Protein AF-A0A1S9D4K2-F1 (afdb_monomer)

Structure (mmCIF, N/CA/C/O backbone):
data_AF-A0A1S9D4K2-F1
#
_entry.id   AF-A0A1S9D4K2-F1
#
loop_
_atom_site.group_PDB
_atom_site.id
_atom_site.type_symbol
_atom_site.label_atom_id
_atom_site.label_alt_id
_atom_site.label_comp_id
_atom_site.label_asym_id
_atom_site.label_entity_id
_atom_site.label_seq_id
_atom_site.pdbx_PDB_ins_code
_atom_site.Cartn_x
_atom_site.Cartn_y
_atom_site.Cartn_z
_atom_site.occupancy
_atom_site.B_iso_or_equiv
_atom_site.auth_seq_id
_atom_site.auth_comp_id
_atom_site.auth_asym_id
_atom_site.auth_atom_id
_atom_site.pdbx_PDB_model_num
ATOM 1 N N . MET A 1 1 ? 34.245 -8.420 -56.392 1.00 52.56 1 MET A N 1
ATOM 2 C CA . MET A 1 1 ? 34.139 -7.541 -55.202 1.00 52.56 1 MET A CA 1
ATOM 3 C C . MET A 1 1 ? 35.055 -8.059 -54.092 1.00 52.56 1 MET A C 1
ATOM 5 O O . MET A 1 1 ? 35.105 -9.274 -53.922 1.00 52.56 1 MET A O 1
ATOM 9 N N . PRO A 1 2 ? 35.792 -7.204 -53.355 1.00 53.91 2 PRO A N 1
ATOM 10 C CA . PRO A 1 2 ? 36.706 -7.646 -52.297 1.00 53.91 2 PRO A CA 1
ATOM 11 C C . PRO A 1 2 ? 35.937 -8.130 -51.055 1.00 53.91 2 PRO A C 1
ATOM 13 O O . PRO A 1 2 ? 34.998 -7.469 -50.608 1.00 53.91 2 PRO A O 1
ATOM 16 N N . ARG A 1 3 ? 36.355 -9.257 -50.457 1.00 55.47 3 ARG A N 1
ATOM 17 C CA . ARG A 1 3 ? 35.678 -9.904 -49.307 1.00 55.47 3 ARG A CA 1
ATOM 18 C C . ARG A 1 3 ? 35.536 -8.998 -48.071 1.00 55.47 3 ARG A C 1
ATOM 20 O O . ARG A 1 3 ? 34.650 -9.230 -47.257 1.00 55.47 3 ARG A O 1
ATOM 27 N N . SER A 1 4 ? 36.357 -7.954 -47.938 1.00 66.94 4 SER A N 1
ATOM 28 C CA . SER A 1 4 ? 36.330 -7.027 -46.796 1.00 66.94 4 SER A CA 1
ATOM 29 C C . SER A 1 4 ? 35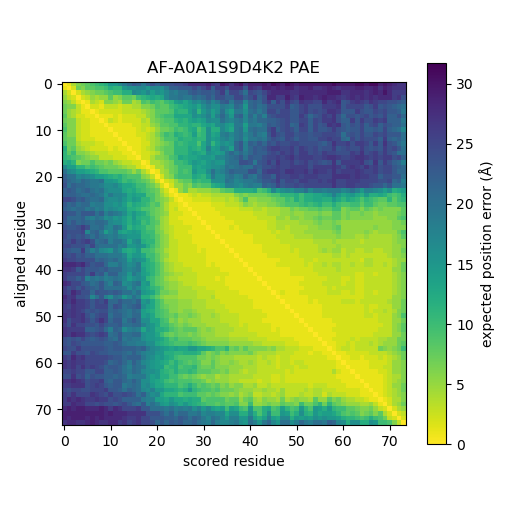.097 -6.116 -46.764 1.00 66.94 4 SER A C 1
ATOM 31 O O . SER A 1 4 ? 34.641 -5.745 -45.683 1.00 66.94 4 SER A O 1
ATOM 33 N N . GLN A 1 5 ? 34.523 -5.775 -47.922 1.00 68.62 5 GLN A N 1
ATOM 34 C CA . GLN A 1 5 ? 33.316 -4.944 -47.978 1.00 68.62 5 GLN A CA 1
ATOM 35 C C . GLN A 1 5 ? 32.036 -5.762 -47.787 1.00 68.62 5 GLN A C 1
ATOM 37 O O . GLN A 1 5 ? 31.076 -5.266 -47.205 1.00 68.62 5 GLN A O 1
ATOM 42 N N . PHE A 1 6 ? 32.054 -7.037 -48.182 1.00 74.69 6 PHE A N 1
ATOM 43 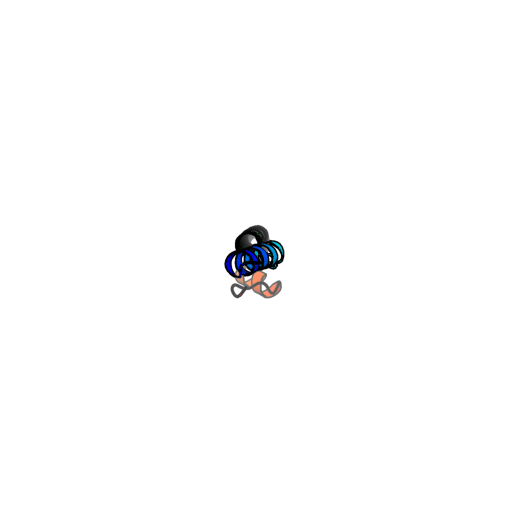C CA . PHE A 1 6 ? 30.927 -7.951 -47.995 1.00 74.69 6 PHE A CA 1
ATOM 44 C C . PHE A 1 6 ? 30.588 -8.150 -46.511 1.00 74.69 6 PHE A C 1
ATOM 46 O O . PHE A 1 6 ? 29.440 -7.986 -46.105 1.00 74.69 6 PHE A O 1
ATOM 53 N N . TRP A 1 7 ? 31.600 -8.410 -45.677 1.00 71.62 7 TRP A N 1
ATOM 54 C CA . TRP A 1 7 ? 31.411 -8.546 -44.229 1.00 71.62 7 TRP A CA 1
ATOM 55 C C . TRP A 1 7 ? 30.983 -7.242 -43.560 1.00 71.62 7 TRP A C 1
ATOM 57 O O . TRP A 1 7 ? 30.198 -7.268 -42.617 1.00 71.62 7 TRP A O 1
ATOM 67 N N . ARG A 1 8 ? 31.438 -6.095 -44.073 1.00 75.75 8 ARG A N 1
ATOM 68 C CA . ARG A 1 8 ? 31.031 -4.780 -43.570 1.00 75.75 8 ARG A CA 1
ATOM 69 C C . ARG A 1 8 ? 29.548 -4.514 -43.843 1.00 75.75 8 ARG A C 1
ATOM 71 O O . ARG A 1 8 ? 28.843 -4.083 -42.938 1.00 75.75 8 ARG A O 1
ATOM 78 N N . LEU A 1 9 ? 29.064 -4.822 -45.046 1.00 80.19 9 LEU A N 1
ATOM 79 C CA . LEU A 1 9 ? 27.647 -4.688 -45.397 1.00 80.19 9 LEU A CA 1
ATOM 80 C C . LEU A 1 9 ? 26.779 -5.665 -44.602 1.00 80.19 9 LEU A C 1
ATOM 82 O O . LEU A 1 9 ? 25.783 -5.246 -44.021 1.00 80.19 9 LEU A O 1
ATOM 86 N N . LYS A 1 10 ? 27.213 -6.924 -44.461 1.00 81.62 10 LYS A N 1
ATOM 87 C CA . LYS A 1 10 ? 26.530 -7.909 -43.610 1.00 81.62 10 LYS A CA 1
ATOM 88 C C . LYS A 1 10 ? 26.463 -7.489 -42.145 1.00 81.62 10 LYS A C 1
ATOM 90 O O . LYS A 1 10 ? 25.448 -7.714 -41.497 1.00 81.62 10 LYS A O 1
ATOM 95 N N . TRP A 1 11 ? 27.509 -6.849 -41.632 1.00 71.31 11 TRP A N 1
ATOM 96 C CA . TRP A 1 11 ? 27.524 -6.322 -40.271 1.00 71.31 11 TRP A CA 1
ATOM 97 C C . TRP A 1 11 ? 26.551 -5.150 -40.097 1.00 71.31 11 TRP A C 1
ATOM 99 O O . TRP A 1 11 ? 25.827 -5.108 -39.107 1.00 71.31 11 TRP A O 1
ATOM 109 N N . TYR A 1 12 ? 26.470 -4.234 -41.067 1.00 78.75 12 TYR A N 1
ATOM 110 C CA . TYR A 1 12 ? 25.490 -3.142 -41.041 1.00 78.75 12 TYR A CA 1
ATOM 111 C C . TYR A 1 12 ? 24.049 -3.639 -41.195 1.00 78.75 12 TYR A C 1
ATOM 113 O O . TYR A 1 12 ? 23.197 -3.208 -40.424 1.00 78.75 12 TYR A O 1
ATOM 121 N N . GLU A 1 13 ? 23.782 -4.573 -42.114 1.00 81.31 13 GLU A N 1
ATOM 122 C CA . GLU A 1 13 ? 22.476 -5.236 -42.252 1.00 81.31 13 GLU A CA 1
ATOM 123 C C . GLU A 1 13 ? 22.057 -5.909 -40.941 1.00 81.31 13 GLU A C 1
ATOM 125 O O . GLU A 1 13 ? 20.932 -5.733 -40.479 1.00 81.31 13 GLU A O 1
ATOM 130 N N . TRP A 1 14 ? 22.978 -6.632 -40.300 1.00 77.12 14 TRP A N 1
ATOM 131 C CA . TRP A 1 14 ? 22.727 -7.304 -39.027 1.00 77.12 14 TRP A CA 1
ATOM 132 C C . TRP A 1 14 ? 22.471 -6.317 -37.887 1.00 77.12 14 TRP A C 1
ATOM 134 O O . TRP A 1 14 ? 21.581 -6.532 -37.070 1.00 77.12 14 TRP A O 1
ATOM 144 N N . LYS A 1 15 ? 23.202 -5.198 -37.855 1.00 74.19 15 LYS A N 1
ATOM 145 C CA . LYS A 1 15 ? 23.014 -4.143 -36.854 1.00 74.19 15 LYS A CA 1
ATOM 146 C C . LYS A 1 15 ? 21.686 -3.401 -37.038 1.00 74.19 15 LYS A C 1
ATOM 148 O O . LYS A 1 15 ? 21.068 -3.027 -36.046 1.00 74.19 15 LYS A O 1
ATOM 153 N N . LEU A 1 16 ? 21.249 -3.192 -38.284 1.00 76.19 16 LEU A N 1
ATOM 154 C CA . LEU A 1 16 ? 19.966 -2.552 -38.600 1.00 76.19 16 LEU A CA 1
ATOM 155 C C . LEU A 1 16 ? 18.775 -3.477 -38.318 1.00 76.19 16 LEU A C 1
ATOM 157 O O . LEU A 1 16 ? 17.722 -3.002 -37.904 1.00 76.19 16 LEU A O 1
ATOM 161 N N . ASN A 1 17 ? 18.950 -4.784 -38.528 1.00 77.44 17 ASN A N 1
ATOM 162 C CA . ASN A 1 17 ? 17.920 -5.802 -38.318 1.00 77.44 17 ASN A CA 1
ATOM 163 C C . ASN A 1 17 ? 17.995 -6.454 -36.923 1.00 77.44 17 ASN A C 1
ATOM 165 O O . ASN A 1 17 ? 17.374 -7.489 -36.677 1.00 77.44 17 ASN A O 1
ATOM 169 N N . TRP A 1 18 ? 18.777 -5.875 -36.006 1.00 63.25 18 TRP A N 1
ATOM 170 C CA . TRP A 1 18 ? 18.888 -6.382 -34.646 1.00 63.25 18 TRP A CA 1
ATOM 171 C C . TRP A 1 18 ? 17.566 -6.145 -33.905 1.00 63.25 18 TRP A C 1
ATOM 173 O O . TRP A 1 18 ? 17.132 -4.992 -33.782 1.00 63.25 18 TRP A O 1
ATOM 183 N N . PRO A 1 19 ? 16.907 -7.198 -33.391 1.00 68.81 19 PRO A N 1
ATOM 184 C CA . PRO A 1 19 ? 15.646 -7.035 -32.692 1.00 68.81 19 PRO A CA 1
ATOM 185 C C . PRO A 1 19 ? 15.874 -6.193 -31.434 1.00 68.81 19 PRO A C 1
ATOM 187 O O . PRO A 1 19 ? 16.618 -6.578 -30.530 1.00 68.81 19 PRO A O 1
ATOM 190 N N . LYS A 1 20 ? 15.215 -5.030 -31.358 1.00 66.38 20 LYS A N 1
ATOM 191 C CA . LYS A 1 20 ? 15.104 -4.284 -30.100 1.00 66.38 20 LYS A CA 1
ATOM 192 C C . LYS A 1 20 ? 14.461 -5.216 -29.074 1.00 66.38 20 LYS A C 1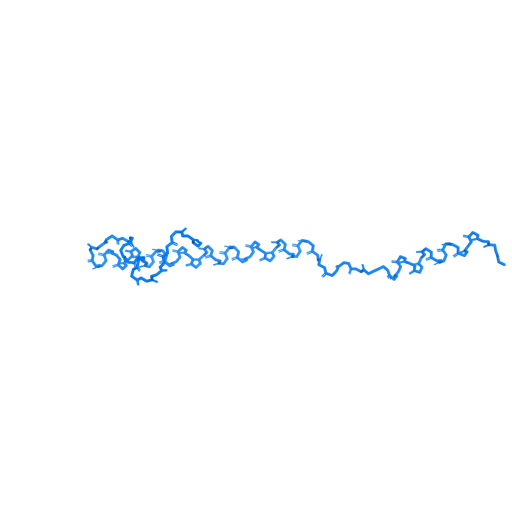
ATOM 194 O O . LYS A 1 20 ? 13.375 -5.744 -29.315 1.00 66.38 20 LYS A O 1
ATOM 199 N N . GLN A 1 21 ? 15.158 -5.453 -27.964 1.00 64.81 21 GLN A N 1
ATOM 200 C CA . GLN A 1 21 ? 14.661 -6.296 -26.880 1.00 64.81 21 GLN A CA 1
ATOM 201 C C . GLN A 1 21 ? 13.287 -5.772 -26.447 1.00 64.81 21 GLN A C 1
ATOM 203 O O . GLN A 1 21 ? 13.138 -4.601 -26.111 1.00 64.81 21 GLN A O 1
ATOM 208 N N . ARG A 1 22 ? 12.268 -6.635 -26.535 1.00 62.53 22 ARG A N 1
ATOM 209 C CA . ARG A 1 22 ? 10.851 -6.271 -26.357 1.00 62.53 22 ARG A CA 1
ATOM 210 C C . ARG A 1 22 ? 10.498 -5.786 -24.948 1.00 62.53 22 ARG A C 1
ATOM 212 O O . ARG A 1 22 ? 9.473 -5.136 -24.792 1.00 62.53 22 ARG A O 1
ATOM 219 N N . ASN A 1 23 ? 11.341 -6.071 -23.958 1.00 65.00 23 ASN A N 1
ATOM 220 C CA . ASN A 1 23 ? 11.155 -5.640 -22.580 1.00 65.00 23 ASN A CA 1
ATOM 221 C C . ASN A 1 23 ? 12.301 -4.717 -22.195 1.00 65.00 23 ASN A C 1
ATOM 223 O O . ASN A 1 23 ? 13.411 -5.184 -21.956 1.00 65.00 23 ASN A O 1
ATOM 227 N N . ASP A 1 24 ? 12.019 -3.420 -22.127 1.00 78.75 24 ASP A N 1
ATOM 228 C CA . ASP A 1 24 ? 12.905 -2.474 -21.463 1.00 78.75 24 ASP A CA 1
ATOM 229 C C . ASP A 1 24 ? 12.918 -2.806 -19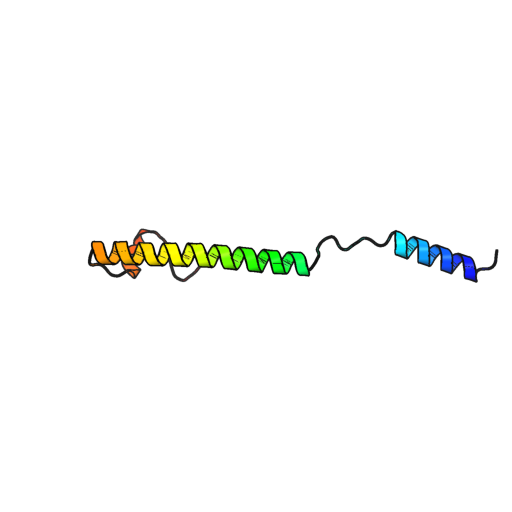.954 1.00 78.75 24 ASP A C 1
ATOM 231 O O . ASP A 1 24 ? 11.869 -2.717 -19.292 1.00 78.75 24 ASP A O 1
ATOM 235 N N . PRO A 1 25 ? 14.066 -3.222 -19.384 1.00 79.69 25 PRO A N 1
ATOM 236 C CA . PRO A 1 25 ? 14.175 -3.505 -17.955 1.00 79.69 25 PRO A CA 1
ATOM 237 C C . PRO A 1 25 ? 13.779 -2.294 -17.103 1.00 79.69 25 PRO A C 1
ATOM 239 O O . PRO A 1 25 ? 13.139 -2.449 -16.063 1.00 79.69 25 PRO A O 1
ATOM 242 N N . SER A 1 26 ? 14.073 -1.082 -17.583 1.00 81.62 26 SER A N 1
ATOM 243 C CA . SER A 1 26 ? 13.756 0.170 -16.893 1.00 81.62 26 SER A CA 1
ATOM 244 C C . SER A 1 26 ? 12.248 0.387 -16.814 1.00 81.62 26 SER A C 1
ATOM 246 O O . SER A 1 26 ? 11.717 0.693 -15.746 1.00 81.62 26 SER A O 1
ATOM 248 N N . ALA A 1 27 ? 11.536 0.150 -17.920 1.00 84.12 27 ALA A N 1
ATOM 249 C CA . ALA A 1 27 ? 10.078 0.217 -17.959 1.00 84.12 27 ALA A CA 1
ATOM 250 C C . ALA A 1 27 ? 9.431 -0.813 -17.015 1.00 84.12 27 ALA A C 1
ATOM 252 O O . ALA A 1 27 ? 8.433 -0.520 -16.354 1.00 84.12 27 ALA A O 1
ATOM 253 N N . THR A 1 28 ? 10.025 -2.005 -16.900 1.00 84.56 28 THR A N 1
ATOM 254 C CA . THR A 1 28 ? 9.537 -3.059 -15.998 1.00 84.56 28 THR A CA 1
ATOM 255 C C . THR A 1 28 ? 9.679 -2.655 -14.531 1.00 84.56 28 THR A C 1
ATOM 257 O O . THR A 1 28 ? 8.720 -2.784 -13.767 1.00 84.56 28 THR A O 1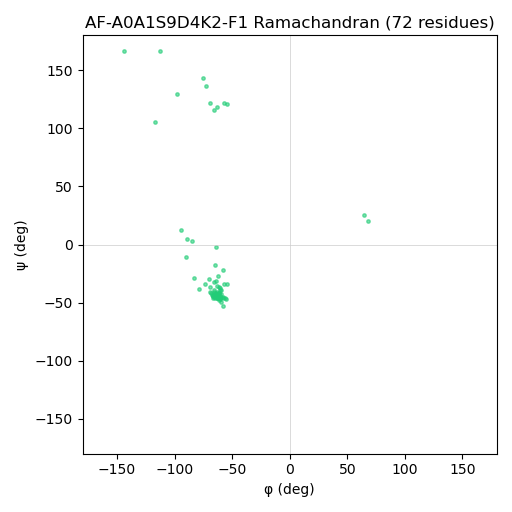
ATOM 260 N N . VAL A 1 29 ? 10.837 -2.119 -14.135 1.00 89.25 29 VAL A N 1
ATOM 261 C CA . VAL A 1 29 ? 11.083 -1.650 -12.762 1.00 89.25 29 VAL A CA 1
ATOM 262 C C . VAL A 1 29 ? 10.182 -0.466 -12.418 1.00 89.25 29 VAL A C 1
ATOM 264 O O . VAL A 1 29 ? 9.528 -0.477 -11.379 1.00 89.25 29 VAL A O 1
ATOM 267 N N . GLN A 1 30 ? 10.063 0.519 -13.311 1.00 88.00 30 GLN A N 1
ATOM 268 C CA . GLN A 1 30 ? 9.178 1.668 -13.094 1.00 88.00 30 GLN A CA 1
ATOM 269 C C . GLN A 1 30 ? 7.715 1.248 -12.922 1.00 88.00 30 GLN A C 1
ATOM 271 O O . GLN A 1 30 ? 7.014 1.796 -12.070 1.00 88.00 30 GLN A O 1
ATOM 276 N N . ARG A 1 31 ? 7.252 0.253 -13.689 1.00 90.56 31 ARG A N 1
ATOM 277 C CA . ARG A 1 31 ? 5.908 -0.308 -13.518 1.00 90.56 31 ARG A CA 1
ATOM 278 C C . ARG A 1 31 ? 5.732 -0.936 -12.135 1.00 90.56 31 ARG A C 1
ATOM 280 O O . ARG A 1 31 ? 4.718 -0.673 -11.496 1.00 90.56 31 ARG A O 1
ATOM 287 N N . HIS A 1 32 ? 6.704 -1.713 -11.659 1.00 89.75 32 HIS A N 1
ATOM 288 C CA . HIS A 1 32 ? 6.637 -2.326 -10.327 1.00 89.75 32 HIS A CA 1
ATOM 289 C C . HIS A 1 32 ? 6.663 -1.284 -9.203 1.00 89.75 32 HIS A C 1
ATOM 291 O O . HIS A 1 32 ? 5.872 -1.393 -8.272 1.00 89.75 32 HIS A O 1
ATOM 297 N N . ILE A 1 33 ? 7.490 -0.239 -9.318 1.00 92.31 33 ILE A N 1
ATOM 298 C CA . ILE A 1 33 ? 7.527 0.867 -8.346 1.00 92.31 33 ILE A CA 1
ATOM 299 C C . ILE A 1 33 ? 6.154 1.5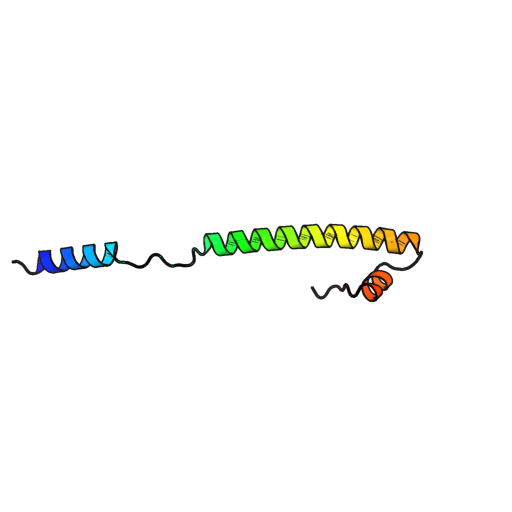38 -8.232 1.00 92.31 33 ILE A C 1
ATOM 301 O O . ILE A 1 33 ? 5.674 1.775 -7.126 1.00 92.31 33 ILE A O 1
ATOM 305 N N . ARG A 1 34 ? 5.493 1.809 -9.366 1.00 93.88 34 ARG A N 1
ATOM 306 C CA . ARG A 1 34 ? 4.149 2.407 -9.367 1.00 93.88 34 ARG A CA 1
ATOM 307 C C . ARG A 1 34 ? 3.122 1.498 -8.704 1.00 93.88 34 ARG A C 1
ATOM 309 O O . ARG A 1 34 ? 2.361 1.966 -7.870 1.00 93.88 34 ARG A O 1
ATOM 316 N N . LEU A 1 35 ? 3.123 0.209 -9.044 1.00 94.81 35 LEU A N 1
ATOM 317 C CA . LEU A 1 35 ? 2.185 -0.753 -8.461 1.00 94.81 35 LEU A CA 1
ATOM 318 C C . LEU A 1 35 ? 2.362 -0.881 -6.944 1.00 94.81 35 LEU A C 1
ATOM 320 O O . LEU A 1 35 ? 1.369 -0.882 -6.226 1.00 94.81 35 LEU A O 1
ATOM 324 N N . LEU A 1 36 ? 3.605 -0.925 -6.455 1.00 95.06 36 LEU A N 1
ATOM 325 C CA . LEU A 1 36 ? 3.891 -0.949 -5.018 1.00 95.06 36 LEU A CA 1
ATOM 326 C C . LEU A 1 36 ? 3.420 0.328 -4.315 1.00 95.06 36 LEU A C 1
ATOM 328 O O . LEU A 1 36 ? 2.869 0.254 -3.220 1.00 95.06 36 LEU A O 1
ATOM 332 N N . HIS A 1 37 ? 3.608 1.493 -4.937 1.00 94.94 37 HIS A N 1
ATOM 333 C CA . HIS A 1 37 ? 3.155 2.756 -4.359 1.00 94.94 37 HIS A CA 1
ATOM 334 C C . HIS A 1 37 ? 1.625 2.828 -4.260 1.00 94.94 37 HIS A C 1
ATOM 336 O O . HIS A 1 37 ? 1.098 3.190 -3.210 1.00 94.94 37 HIS A O 1
ATOM 342 N N . GLU A 1 38 ? 0.914 2.437 -5.320 1.00 95.06 38 GLU A N 1
ATOM 343 C CA . GLU A 1 38 ? -0.554 2.390 -5.319 1.00 95.06 38 GLU A CA 1
ATOM 344 C C . GLU A 1 38 ? -1.092 1.363 -4.314 1.00 95.06 38 GLU A C 1
ATOM 346 O O . GLU A 1 38 ? -2.032 1.661 -3.576 1.00 95.06 38 GLU A O 1
ATOM 351 N N . TYR A 1 39 ? -0.463 0.185 -4.228 1.00 93.50 39 TYR A N 1
ATOM 352 C CA . TYR A 1 39 ? -0.808 -0.829 -3.231 1.00 93.50 39 TYR A CA 1
ATOM 353 C C . TYR A 1 39 ? -0.673 -0.285 -1.807 1.00 93.50 39 TYR A C 1
ATOM 355 O O . TYR A 1 39 ? -1.638 -0.324 -1.043 1.00 93.50 39 TYR A O 1
ATOM 363 N N . ASN A 1 40 ? 0.490 0.279 -1.469 1.00 92.12 40 ASN A N 1
ATOM 364 C CA . ASN A 1 40 ? 0.738 0.827 -0.136 1.00 92.12 40 ASN A CA 1
ATOM 365 C C . ASN A 1 40 ? -0.256 1.941 0.201 1.00 92.12 40 ASN A C 1
ATOM 367 O O . ASN A 1 40 ? -0.825 1.949 1.285 1.00 92.12 40 ASN A O 1
ATOM 371 N N . LYS A 1 41 ? -0.547 2.828 -0.756 1.00 96.06 41 LYS A N 1
ATOM 372 C CA . LYS A 1 41 ? -1.505 3.917 -0.558 1.00 96.06 41 LYS A CA 1
ATOM 373 C C . LYS A 1 41 ? -2.904 3.408 -0.200 1.00 96.06 41 LYS A C 1
ATOM 375 O O . LYS A 1 41 ? -3.528 3.934 0.718 1.00 96.06 41 LYS A O 1
ATOM 380 N N . ILE A 1 42 ? -3.408 2.394 -0.907 1.00 94.25 42 ILE A N 1
ATOM 381 C CA . ILE A 1 42 ? -4.722 1.800 -0.608 1.00 94.25 42 ILE A CA 1
ATOM 382 C C . ILE A 1 42 ? -4.682 1.038 0.721 1.00 94.25 42 ILE A C 1
ATOM 384 O O . ILE A 1 42 ? -5.619 1.160 1.513 1.00 94.25 42 ILE A O 1
ATOM 388 N N . LYS A 1 43 ? -3.600 0.297 0.989 1.00 91.06 43 LYS A N 1
ATOM 389 C CA . LYS A 1 43 ? -3.401 -0.432 2.249 1.00 91.06 43 LYS A CA 1
ATOM 390 C C . LYS A 1 43 ? -3.448 0.511 3.451 1.00 91.06 43 LYS A C 1
ATOM 392 O O . LYS A 1 43 ? -4.177 0.227 4.397 1.00 91.06 43 LYS A O 1
ATOM 397 N N . ASP A 1 44 ? -2.765 1.650 3.388 1.00 93.31 44 ASP A N 1
ATOM 398 C CA . ASP A 1 44 ? -2.729 2.639 4.471 1.00 93.31 44 ASP A CA 1
ATOM 399 C C . ASP A 1 44 ? -4.107 3.265 4.729 1.00 93.31 44 ASP A C 1
ATOM 401 O O . ASP A 1 44 ? -4.539 3.377 5.878 1.00 93.31 44 ASP A O 1
ATOM 405 N N . ILE A 1 45 ? -4.846 3.606 3.665 1.00 94.81 45 ILE A N 1
ATOM 406 C CA . ILE A 1 45 ? -6.230 4.097 3.779 1.00 94.81 45 ILE A CA 1
ATOM 407 C C . ILE A 1 45 ? -7.120 3.031 4.431 1.00 94.81 45 ILE A C 1
ATOM 409 O O . ILE A 1 45 ? -7.870 3.333 5.359 1.00 94.81 45 ILE A O 1
ATOM 413 N N . GLY A 1 46 ? -7.025 1.779 3.973 1.00 92.25 46 GLY A N 1
ATOM 414 C CA . GLY A 1 46 ? -7.794 0.662 4.519 1.00 92.25 46 GLY A CA 1
ATOM 415 C C . GLY A 1 46 ? -7.489 0.404 5.996 1.00 92.25 46 GLY A C 1
ATOM 416 O O . GLY A 1 46 ? -8.410 0.253 6.796 1.00 92.25 46 GLY A O 1
ATOM 417 N N . GLN A 1 47 ? -6.212 0.420 6.383 1.00 91.25 47 GLN A N 1
ATOM 418 C CA . GLN A 1 47 ? -5.784 0.276 7.776 1.00 91.25 47 GLN A CA 1
ATOM 419 C C . GLN A 1 47 ? -6.315 1.412 8.658 1.00 91.25 47 GLN A C 1
ATOM 421 O O . GLN A 1 47 ? -6.831 1.140 9.742 1.00 91.25 47 GLN A O 1
ATOM 426 N N . GLY A 1 48 ? -6.276 2.658 8.175 1.00 93.38 48 GLY A N 1
ATOM 427 C CA . GLY A 1 48 ? -6.855 3.805 8.877 1.00 93.38 48 GLY A CA 1
ATOM 428 C C . GLY A 1 48 ? -8.366 3.668 9.094 1.00 93.38 48 GLY A C 1
ATOM 429 O O . GLY A 1 48 ? -8.849 3.848 10.211 1.00 93.38 48 GLY A O 1
ATOM 430 N N . LEU A 1 49 ? -9.112 3.270 8.058 1.00 93.69 49 LEU A N 1
ATOM 431 C CA . LEU A 1 49 ? -10.554 3.013 8.162 1.00 93.69 49 LEU A CA 1
ATOM 432 C C . LEU A 1 49 ? -10.872 1.878 9.145 1.00 93.69 49 LEU A C 1
ATOM 434 O O . LEU A 1 49 ? -11.801 1.999 9.941 1.00 93.69 49 LEU A O 1
ATOM 438 N N . MET A 1 50 ? -10.090 0.795 9.129 1.00 92.25 50 MET A N 1
ATOM 439 C CA . MET A 1 50 ? -10.251 -0.303 10.085 1.00 92.25 50 MET A CA 1
ATOM 440 C C . MET A 1 50 ? -9.992 0.139 11.528 1.00 92.25 50 MET A C 1
ATOM 442 O O . MET A 1 50 ? -10.693 -0.328 12.423 1.00 92.25 50 MET A O 1
ATOM 446 N N . GLY A 1 51 ? -9.039 1.049 11.756 1.00 92.12 51 GLY A N 1
ATOM 447 C CA . GLY A 1 51 ? -8.818 1.669 13.065 1.00 92.12 51 GLY A CA 1
ATOM 448 C C . GLY A 1 51 ? -10.059 2.416 13.556 1.00 92.12 51 GLY A C 1
ATOM 449 O O . GLY A 1 51 ? -10.553 2.132 14.641 1.00 92.12 51 GLY A O 1
ATOM 450 N N . LEU A 1 52 ? -10.647 3.265 12.707 1.00 95.25 52 LEU A N 1
ATOM 451 C CA . LEU A 1 52 ? -11.874 4.000 13.045 1.00 95.25 52 LEU A CA 1
ATOM 452 C C . LEU A 1 52 ? -13.061 3.072 13.351 1.00 95.25 52 LEU A C 1
ATOM 454 O O . LEU A 1 52 ? -13.840 3.339 14.265 1.00 95.25 52 LEU A O 1
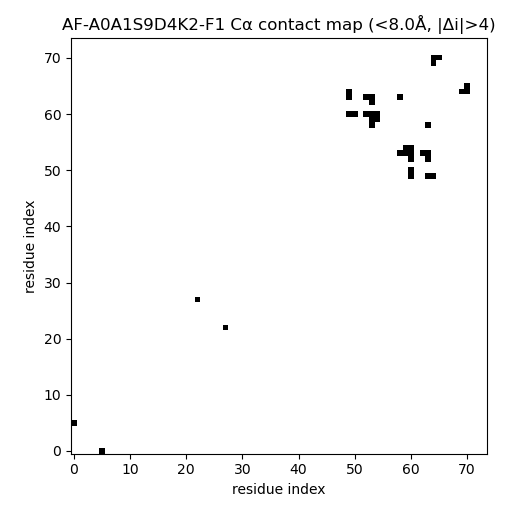ATOM 458 N N . ILE A 1 53 ? -13.211 1.972 12.603 1.00 93.81 53 ILE A N 1
ATOM 459 C CA . ILE A 1 53 ? -14.261 0.970 12.852 1.00 93.81 53 ILE A CA 1
ATOM 460 C C . ILE A 1 53 ? -14.027 0.258 14.189 1.00 93.81 53 ILE A C 1
ATOM 462 O O . ILE A 1 53 ? -14.981 0.034 14.936 1.00 93.81 53 ILE A O 1
ATOM 466 N N . ALA A 1 54 ? -12.779 -0.103 14.488 1.00 94.19 54 ALA A N 1
ATOM 467 C CA . ALA A 1 54 ? -12.410 -0.756 15.738 1.00 94.19 54 ALA A CA 1
ATOM 468 C C . ALA A 1 54 ? -12.699 0.147 16.944 1.00 94.19 54 ALA A C 1
ATOM 470 O O . ALA A 1 54 ? -13.361 -0.295 17.886 1.00 94.19 54 ALA A O 1
ATOM 471 N N . ASP A 1 55 ? -12.310 1.421 16.853 1.00 94.62 55 ASP A N 1
ATOM 472 C CA . ASP A 1 55 ? -12.564 2.437 17.875 1.00 94.62 55 ASP A CA 1
ATOM 473 C C . ASP A 1 55 ? -14.068 2.631 18.107 1.00 94.62 55 ASP A C 1
ATOM 475 O O . ASP A 1 55 ? -14.534 2.603 19.245 1.00 94.62 55 ASP A O 1
ATOM 479 N N . ALA A 1 56 ? -14.855 2.747 17.031 1.00 94.75 56 ALA A N 1
ATOM 480 C CA . ALA A 1 56 ? -16.306 2.906 17.122 1.00 94.75 56 ALA A CA 1
ATOM 481 C C . ALA A 1 56 ? -17.013 1.688 17.745 1.00 94.75 56 ALA A C 1
ATOM 483 O O . ALA A 1 56 ? -18.051 1.836 18.389 1.00 94.75 56 ALA A O 1
ATOM 484 N N . ARG A 1 57 ? -16.466 0.482 17.549 1.00 93.38 57 ARG A N 1
ATOM 485 C CA . ARG A 1 57 ? -17.006 -0.773 18.095 1.00 93.38 57 ARG A CA 1
ATOM 486 C C . ARG A 1 57 ? -16.446 -1.121 19.480 1.00 93.38 57 ARG A C 1
ATOM 488 O O . ARG A 1 57 ? -16.955 -2.046 20.106 1.00 93.38 57 ARG A O 1
ATOM 495 N N . GLY A 1 58 ? -15.415 -0.421 19.955 1.00 93.69 58 GLY A N 1
ATOM 496 C CA . GLY A 1 58 ? -14.722 -0.747 21.205 1.00 93.69 58 GLY A CA 1
ATOM 497 C C . GLY A 1 58 ? -13.998 -2.099 21.171 1.00 93.69 58 GLY A C 1
ATOM 498 O O . GLY A 1 58 ? -13.814 -2.726 22.213 1.00 93.69 58 GLY A O 1
ATOM 499 N N . VAL A 1 59 ? -13.612 -2.570 19.982 1.00 93.62 59 VAL A N 1
ATOM 500 C CA . VAL A 1 59 ? -12.905 -3.845 19.783 1.00 93.62 59 VAL A CA 1
ATOM 501 C C . VAL A 1 59 ? -11.487 -3.595 19.293 1.00 93.62 59 VAL A C 1
ATOM 503 O O . VAL A 1 59 ? -11.134 -2.502 18.860 1.00 93.62 59 VAL A O 1
ATOM 506 N N . ARG A 1 60 ? -10.640 -4.624 19.325 1.00 89.38 60 ARG A N 1
ATOM 507 C CA . ARG A 1 60 ? -9.285 -4.507 18.777 1.00 89.38 60 ARG A CA 1
ATOM 508 C C . ARG A 1 60 ? -9.321 -4.531 17.251 1.00 89.38 60 ARG A C 1
ATOM 510 O O . ARG A 1 60 ? -10.036 -5.335 16.659 1.00 89.38 60 ARG A O 1
ATOM 517 N N . GLN A 1 61 ? -8.451 -3.745 16.619 1.00 87.00 61 GLN A N 1
ATOM 518 C CA . GLN A 1 61 ? -8.317 -3.690 15.159 1.00 87.00 61 GLN A CA 1
ATOM 519 C C . GLN A 1 61 ? -8.074 -5.069 14.521 1.00 87.00 61 GLN A C 1
ATOM 521 O O . GLN A 1 61 ? -8.611 -5.349 13.455 1.00 87.00 61 GLN A O 1
ATOM 526 N N . ILE A 1 62 ? -7.349 -5.968 15.199 1.00 87.62 62 ILE A N 1
ATOM 527 C CA . ILE A 1 62 ? -7.121 -7.346 14.731 1.00 87.62 62 ILE A CA 1
ATOM 528 C C . ILE A 1 62 ? -8.416 -8.169 14.605 1.00 87.62 62 ILE A C 1
ATOM 530 O O . ILE A 1 62 ? -8.480 -9.109 13.818 1.00 87.62 62 ILE A O 1
ATOM 534 N N . GLU A 1 63 ? -9.454 -7.849 15.378 1.00 86.88 63 GLU A N 1
ATOM 535 C CA . GLU A 1 63 ? -10.742 -8.550 15.313 1.00 86.88 63 GLU A CA 1
ATOM 536 C C . GLU A 1 63 ? -11.564 -8.062 14.120 1.00 86.88 63 GLU A C 1
ATOM 538 O O . GLU A 1 63 ? -12.116 -8.880 13.390 1.00 86.88 63 GLU A O 1
ATOM 543 N N . VAL A 1 64 ? -11.516 -6.756 13.841 1.00 88.56 64 VAL A N 1
ATOM 544 C CA . VAL A 1 64 ? -12.077 -6.159 12.619 1.00 88.56 64 VAL A CA 1
ATOM 545 C C . VAL A 1 64 ? -11.359 -6.696 11.378 1.00 88.56 64 VAL A C 1
ATOM 547 O O . VAL A 1 64 ? -11.998 -7.135 10.430 1.00 88.56 64 VAL A O 1
ATOM 550 N N . GLN A 1 65 ? -10.028 -6.744 11.394 1.00 88.19 65 GLN A N 1
ATOM 551 C CA . GLN A 1 65 ? -9.222 -7.313 10.311 1.00 88.19 65 GLN A CA 1
ATOM 552 C C . GLN A 1 65 ? -9.628 -8.761 9.988 1.00 88.19 65 GLN A C 1
ATOM 554 O O . GLN A 1 65 ? -9.886 -9.085 8.830 1.00 88.19 65 GLN A O 1
ATOM 559 N N . LYS A 1 66 ? -9.786 -9.614 11.012 1.00 87.12 66 LYS A N 1
ATOM 560 C CA . LYS A 1 66 ? -10.265 -10.997 10.844 1.00 87.12 66 LYS A CA 1
ATOM 561 C C . LYS A 1 66 ? -11.674 -11.076 10.256 1.00 87.12 66 LYS A C 1
ATOM 563 O O . LYS A 1 66 ? -11.911 -11.926 9.405 1.00 87.12 66 LYS A O 1
ATOM 568 N N . GLU A 1 67 ? -12.591 -10.214 10.695 1.00 87.31 67 GLU A N 1
ATOM 569 C CA . GLU A 1 67 ? -13.970 -10.151 10.187 1.0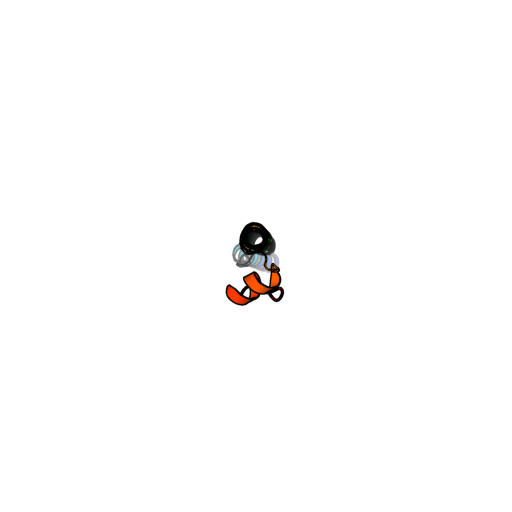0 87.31 67 GLU A CA 1
ATOM 570 C C . GLU A 1 67 ? -14.013 -9.793 8.696 1.00 87.31 67 GLU A C 1
ATOM 572 O O . GLU A 1 67 ? -14.729 -10.430 7.926 1.00 87.31 67 GLU A O 1
ATOM 577 N N . TYR A 1 68 ? -13.205 -8.817 8.278 1.00 84.56 68 TYR A N 1
ATOM 578 C CA . TYR A 1 68 ? -13.124 -8.375 6.884 1.00 84.56 68 TYR A CA 1
ATOM 579 C C . TYR A 1 68 ? -12.156 -9.208 6.026 1.00 84.56 68 TYR A C 1
ATOM 581 O O . TYR A 1 68 ? -11.966 -8.903 4.850 1.00 84.56 68 TYR A O 1
ATOM 589 N N . GLY A 1 69 ? -11.554 -10.263 6.586 1.00 83.94 69 GLY A N 1
ATOM 590 C CA . GLY A 1 69 ? -10.632 -11.149 5.873 1.00 83.94 69 GLY A CA 1
ATOM 591 C C . GLY A 1 69 ? -9.301 -10.498 5.483 1.00 83.94 69 GLY A C 1
ATOM 592 O O . GLY A 1 69 ? -8.632 -10.990 4.580 1.00 83.94 69 GLY A O 1
ATOM 593 N N . VAL A 1 70 ? -8.914 -9.404 6.143 1.00 78.81 70 VAL A N 1
ATOM 594 C CA . VAL A 1 70 ? -7.655 -8.687 5.907 1.00 78.81 70 VAL A CA 1
ATOM 595 C C . VAL A 1 70 ? -6.639 -9.143 6.953 1.00 78.81 70 VAL A C 1
ATOM 597 O O . VAL A 1 70 ? -6.937 -9.142 8.142 1.00 78.81 70 VAL A O 1
ATOM 600 N N . GLY A 1 71 ? -5.436 -9.544 6.545 1.00 72.69 71 GLY A N 1
ATOM 601 C CA . GLY A 1 71 ? -4.390 -9.979 7.473 1.00 72.69 71 GLY A CA 1
ATOM 602 C C . GLY A 1 71 ? -2.996 -9.571 7.013 1.00 72.69 71 GLY A C 1
ATOM 603 O O . GLY A 1 71 ? -2.793 -9.209 5.861 1.00 72.69 71 GLY A O 1
ATOM 604 N N . ASP A 1 72 ? -2.015 -9.670 7.910 1.00 63.09 72 ASP A N 1
ATOM 605 C CA . ASP A 1 72 ? -0.625 -9.245 7.663 1.00 63.09 72 ASP A CA 1
ATOM 606 C C . ASP A 1 72 ? 0.115 -10.036 6.564 1.00 63.09 72 ASP A C 1
ATOM 608 O O . ASP A 1 72 ? 1.277 -9.752 6.283 1.00 63.09 72 ASP A O 1
ATOM 612 N N . ARG A 1 73 ? -0.515 -11.047 5.949 1.00 59.88 73 ARG A N 1
ATOM 613 C CA . ARG A 1 73 ? 0.136 -11.951 4.983 1.00 59.88 73 ARG A CA 1
ATOM 614 C C . ARG A 1 73 ? 0.090 -11.486 3.524 1.00 59.88 73 ARG A C 1
ATOM 616 O O . ARG A 1 73 ? 0.609 -12.226 2.690 1.00 59.88 73 ARG A O 1
ATOM 623 N N . ASP A 1 74 ? -0.431 -10.291 3.250 1.00 54.97 74 ASP A N 1
ATOM 624 C CA . ASP A 1 74 ? -0.470 -9.691 1.906 1.00 54.97 74 ASP A CA 1
ATOM 625 C C . ASP A 1 74 ? 0.420 -8.442 1.763 1.00 54.97 74 ASP A C 1
ATOM 627 O O . ASP A 1 74 ? 0.326 -7.484 2.579 1.00 54.97 74 ASP A O 1
#

Foldseek 3Di:
DDPVVVVVVVVVVCVVPPDDDPDDVVVVVVVVVVVVVVVVVVVVVVLVVLVVVCVVVVHDSVVSCVVVVHDPPD

Solvent-accessible surface area (backbone atoms only — not comparable to fu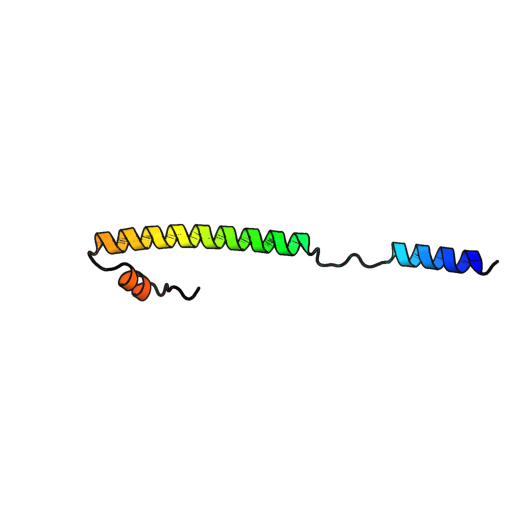ll-atom values): 4434 Å² total; per-residue (Å²): 134,66,72,72,56,55,56,50,51,53,49,50,54,49,63,72,66,51,78,74,71,90,69,55,67,65,60,53,52,54,52,51,53,51,52,53,51,55,49,50,55,52,50,53,53,52,52,54,52,42,43,55,52,12,63,77,68,75,48,58,45,71,57,50,27,57,75,74,72,49,64,95,89,117

Organism: Aspergillus oryzae (NCBI:txid5062)

Secondary structure (DSSP, 8-state):
--HHHHHHHHHHHHHHTPPPPSS-HHHHHHHHHHHHHHHHHHHHHHHHHHHHHHHHHTS-HHHHHHHTT--TT-

Mean predicted aligned error: 11.76 Å

Sequence (74 aa):
MPRSQFWRLKWYEWKLNWPKQRNDPSATVQRHIRLLHEYNKIKDIGQGLMGLIADARGVRQIEVQKEYGVGDRD

InterPro domains:
  IPR010760 DNA repair protein, Swi5 [PF07061] (20-72)
  IPR010760 DNA repair protein, Swi5 [PTHR28529] (21-74)

pLDDT: mean 82.49, std 12.13, range [52.56, 96.06]

Radius of gyration: 27.93 Å; Cα contacts (8 Å, |Δi|>4): 19; chains: 1; bounding box: 54×16×76 Å

Nearest PDB structures (foldseek):
  6m10-assembly3_D  TM=3.366E-01  e=1.810E+00  Pseudomonas aeruginosa PAO1
  1etq-assembly1_A  TM=2.702E-01  e=2.665E+00  Escherichia coli